Protein AF-A0A0R2KHH9-F1 (afdb_monomer_lite)

Organism: NCBI:txid1122146

Sequence (82 aa):
MLNETSQTERDSSNQIEKTVIKALDTKDRNLIKSLFSKRALKYAADIDEGIDYMFQIYEGQFKKKYLITMPRIWSWMPVRKA

Structure (mmCIF, N/CA/C/O backbone):
data_AF-A0A0R2KHH9-F1
#
_entry.id   AF-A0A0R2KHH9-F1
#
loop_
_atom_site.group_PDB
_atom_site.id
_atom_site.type_symbol
_atom_site.label_atom_id
_atom_site.label_alt_id
_atom_site.label_comp_id
_atom_site.label_asym_id
_atom_site.label_entity_id
_atom_site.label_seq_id
_atom_site.pdbx_PDB_ins_code
_atom_site.Cartn_x
_atom_site.Cartn_y
_atom_site.Cartn_z
_atom_site.occupancy
_atom_site.B_iso_or_equiv
_atom_site.auth_seq_id
_atom_site.auth_comp_id
_atom_site.auth_asym_id
_atom_site.auth_atom_id
_atom_site.pdbx_PDB_model_num
ATOM 1 N N . MET A 1 1 ? 25.853 5.991 27.051 1.00 46.56 1 MET A N 1
ATOM 2 C CA . MET A 1 1 ? 24.686 6.573 26.350 1.00 46.56 1 MET A CA 1
ATOM 3 C C . MET A 1 1 ? 23.987 5.476 25.538 1.00 46.56 1 MET A C 1
ATOM 5 O O . MET A 1 1 ? 24.111 5.450 24.327 1.00 46.56 1 MET A O 1
ATOM 9 N N . LEU A 1 2 ? 23.324 4.512 26.197 1.00 54.69 2 LEU A N 1
ATOM 10 C CA . LEU A 1 2 ? 22.738 3.316 25.541 1.00 54.69 2 LEU A CA 1
ATOM 11 C C . LEU A 1 2 ? 21.202 3.369 25.399 1.00 54.69 2 LEU A C 1
ATOM 13 O O . LEU A 1 2 ? 20.601 2.521 24.745 1.00 54.69 2 LEU A O 1
ATOM 17 N N . ASN A 1 3 ? 20.558 4.357 26.024 1.00 55.72 3 ASN A N 1
ATOM 18 C CA . ASN A 1 3 ? 19.100 4.490 26.027 1.00 55.72 3 ASN A CA 1
ATOM 19 C C . ASN A 1 3 ? 18.574 5.214 24.773 1.00 55.72 3 ASN A C 1
ATOM 21 O O . ASN A 1 3 ? 17.546 4.838 24.224 1.00 55.72 3 ASN A O 1
ATOM 25 N N . GLU A 1 4 ? 19.299 6.222 24.290 1.00 56.69 4 GLU A N 1
ATOM 26 C CA . GLU A 1 4 ? 18.821 7.118 23.228 1.00 56.69 4 GLU A CA 1
ATOM 27 C C . GLU A 1 4 ? 18.748 6.432 21.855 1.00 56.69 4 GLU A C 1
ATOM 29 O O . GLU A 1 4 ? 17.776 6.623 21.124 1.00 56.69 4 GLU A O 1
ATOM 34 N N . THR A 1 5 ? 19.708 5.559 21.531 1.0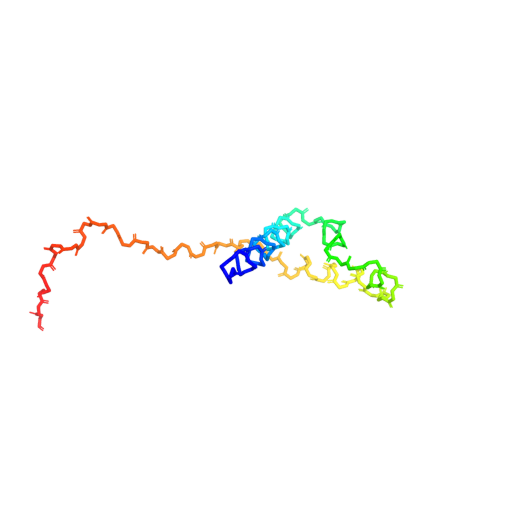0 55.50 5 THR A N 1
ATOM 35 C CA . THR A 1 5 ? 19.705 4.745 20.298 1.00 55.50 5 THR A CA 1
ATOM 36 C C . THR A 1 5 ? 18.557 3.734 20.288 1.00 55.50 5 THR A C 1
ATOM 38 O O . THR A 1 5 ? 17.846 3.583 19.300 1.00 55.50 5 THR A O 1
ATOM 41 N N . SER A 1 6 ? 18.291 3.113 21.438 1.00 58.06 6 SER A N 1
ATOM 42 C CA . SER A 1 6 ? 17.205 2.141 21.593 1.00 58.06 6 SER A CA 1
ATOM 43 C C . SER A 1 6 ? 15.812 2.785 21.536 1.00 58.06 6 SER A C 1
ATOM 45 O O . SER A 1 6 ? 14.824 2.104 21.259 1.00 58.06 6 SER A O 1
ATOM 47 N N . GLN A 1 7 ? 15.687 4.070 21.876 1.00 59.78 7 GLN A N 1
ATOM 48 C CA . GLN A 1 7 ? 14.425 4.811 21.779 1.00 59.78 7 GLN A CA 1
ATOM 49 C C . GLN A 1 7 ? 14.178 5.294 20.344 1.00 59.78 7 GLN A C 1
ATOM 51 O O . GLN A 1 7 ? 13.104 5.057 19.797 1.00 59.78 7 GLN A O 1
ATOM 56 N N . THR A 1 8 ? 15.200 5.842 19.685 1.00 61.69 8 THR A N 1
ATOM 57 C CA . THR A 1 8 ? 15.108 6.324 18.294 1.00 61.69 8 THR A CA 1
ATOM 58 C C . THR A 1 8 ? 14.801 5.217 17.279 1.00 61.69 8 THR A C 1
ATOM 60 O O . THR A 1 8 ? 14.020 5.434 16.350 1.00 61.69 8 THR A O 1
ATOM 63 N N . GLU A 1 9 ? 15.324 4.004 17.471 1.00 62.03 9 GLU A N 1
ATOM 64 C CA . GLU A 1 9 ? 14.978 2.837 16.639 1.00 62.03 9 GLU A CA 1
ATOM 65 C C . GLU A 1 9 ? 13.511 2.402 16.805 1.00 62.03 9 GLU A C 1
ATOM 67 O O . GLU A 1 9 ? 12.835 2.047 15.830 1.00 62.03 9 GLU A O 1
ATOM 72 N N . ARG A 1 10 ? 12.985 2.474 18.036 1.00 63.00 10 ARG A N 1
ATOM 73 C CA . ARG A 1 10 ? 11.579 2.164 18.339 1.00 63.00 10 ARG A CA 1
ATOM 74 C C . ARG A 1 10 ? 10.638 3.206 17.752 1.00 63.00 10 ARG A C 1
ATOM 76 O O . ARG A 1 10 ? 9.613 2.842 17.182 1.00 63.00 10 ARG A O 1
ATOM 83 N N . ASP A 1 11 ? 10.996 4.480 17.840 1.00 70.44 11 ASP A N 1
ATOM 84 C CA . ASP A 1 11 ? 10.191 5.571 17.293 1.00 70.44 11 ASP A CA 1
ATOM 85 C C . ASP A 1 11 ? 10.136 5.524 15.763 1.00 70.44 11 ASP A C 1
ATOM 87 O O . ASP A 1 11 ? 9.063 5.676 15.174 1.00 70.44 11 ASP A O 1
ATOM 91 N N . SER A 1 12 ? 11.262 5.194 15.124 1.00 72.88 12 SER A N 1
ATOM 92 C CA . SER A 1 12 ? 11.338 4.971 13.675 1.00 72.88 12 SER A CA 1
ATOM 93 C C . SER A 1 12 ? 10.459 3.794 13.237 1.00 72.88 12 SER A C 1
ATOM 95 O O . SER A 1 12 ? 9.697 3.900 12.276 1.00 72.88 12 SER A O 1
ATOM 97 N N . SER A 1 13 ? 10.497 2.687 13.984 1.00 77.25 13 SER A N 1
ATOM 98 C CA . SER A 1 13 ? 9.670 1.503 13.712 1.00 77.25 13 SER A CA 1
ATOM 99 C C . SER A 1 13 ? 8.174 1.795 13.883 1.00 77.25 13 SER A C 1
ATOM 101 O O . SER A 1 13 ? 7.368 1.442 13.022 1.00 77.25 13 SER A O 1
ATOM 103 N N . ASN A 1 14 ? 7.803 2.528 14.939 1.00 82.25 14 ASN A N 1
ATOM 104 C CA . ASN A 1 14 ? 6.428 2.972 15.180 1.00 82.25 14 ASN A CA 1
ATOM 105 C C . ASN A 1 14 ? 5.908 3.890 14.059 1.00 82.25 14 ASN A C 1
ATOM 107 O O . ASN A 1 14 ? 4.718 3.874 13.734 1.00 82.25 14 ASN A O 1
ATOM 111 N N . GLN A 1 15 ? 6.773 4.725 13.478 1.00 84.00 15 GLN A N 1
ATOM 112 C CA . GLN A 1 15 ? 6.403 5.600 12.368 1.00 84.00 15 GLN A CA 1
ATOM 113 C C . GLN A 1 15 ? 6.154 4.809 11.080 1.00 84.00 15 GLN A C 1
ATOM 115 O O . GLN A 1 15 ? 5.181 5.091 10.374 1.00 84.00 15 GLN A O 1
ATOM 120 N N . ILE A 1 16 ? 6.983 3.802 10.796 1.00 85.44 16 ILE A N 1
ATOM 121 C CA . ILE A 1 16 ? 6.794 2.903 9.651 1.00 85.44 16 ILE A CA 1
ATOM 122 C C . ILE A 1 16 ? 5.473 2.142 9.795 1.00 85.44 16 ILE A C 1
ATOM 124 O O . ILE A 1 16 ? 4.670 2.165 8.868 1.00 85.44 16 ILE A O 1
ATOM 128 N N . GLU A 1 17 ? 5.189 1.565 10.967 1.00 85.50 17 GLU A N 1
ATOM 129 C CA . GLU A 1 17 ? 3.935 0.843 11.234 1.00 85.50 17 GLU A CA 1
ATOM 130 C C . GLU A 1 17 ? 2.702 1.719 10.964 1.00 85.50 17 GLU A C 1
ATOM 132 O O . GLU A 1 17 ? 1.808 1.334 10.210 1.00 85.50 17 GLU A O 1
ATOM 137 N N . LYS A 1 18 ? 2.674 2.944 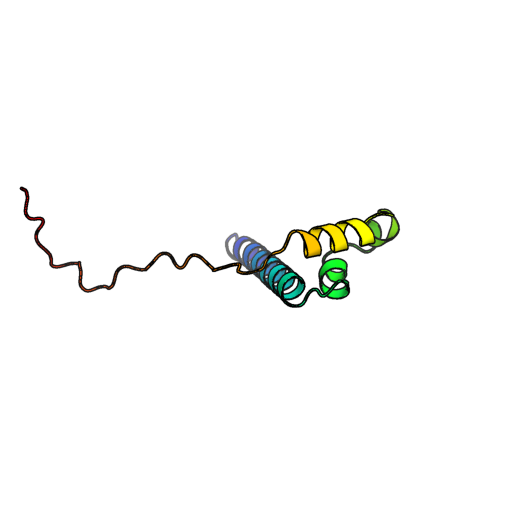11.509 1.00 87.00 18 LYS A N 1
ATOM 138 C CA . LYS A 1 18 ? 1.576 3.898 11.271 1.00 87.00 18 LYS A CA 1
ATOM 139 C C . LYS A 1 18 ? 1.414 4.241 9.793 1.00 87.00 18 LYS A C 1
ATOM 141 O O . LYS A 1 18 ? 0.291 4.404 9.322 1.00 87.00 18 LYS A O 1
ATOM 146 N N . THR A 1 19 ? 2.528 4.375 9.080 1.00 87.81 19 THR A N 1
ATOM 147 C CA . THR A 1 19 ? 2.540 4.699 7.651 1.00 87.81 19 THR A CA 1
ATOM 148 C C . THR A 1 19 ? 1.983 3.533 6.836 1.00 87.81 19 THR A C 1
ATOM 150 O O . THR A 1 19 ? 1.117 3.757 5.998 1.00 87.81 19 THR A O 1
ATOM 153 N N . VAL A 1 20 ? 2.378 2.292 7.142 1.00 88.94 20 VAL A N 1
ATOM 154 C CA . VAL A 1 20 ? 1.837 1.076 6.509 1.00 88.94 20 VAL A CA 1
ATOM 155 C C . VAL A 1 20 ? 0.333 0.953 6.748 1.00 88.94 20 VAL A C 1
ATOM 157 O O . VAL A 1 20 ? -0.413 0.811 5.785 1.00 88.94 20 VAL A O 1
ATOM 160 N N . ILE A 1 21 ? -0.126 1.061 8.002 1.00 88.38 21 ILE A N 1
ATOM 161 C CA . ILE A 1 21 ? -1.558 0.959 8.340 1.00 88.38 21 ILE A CA 1
ATOM 162 C C . ILE A 1 21 ? -2.360 2.011 7.573 1.00 88.38 21 ILE A C 1
ATOM 164 O O . ILE A 1 21 ? -3.350 1.682 6.925 1.00 88.38 21 ILE A O 1
ATOM 168 N N . LYS A 1 22 ? -1.894 3.267 7.579 1.00 88.50 22 LYS A N 1
ATOM 169 C CA . LYS A 1 22 ? -2.546 4.349 6.838 1.00 88.50 22 LYS A CA 1
ATOM 170 C C . LYS A 1 22 ? -2.630 4.034 5.344 1.00 88.50 22 LYS A C 1
ATOM 172 O O . LYS A 1 22 ? -3.682 4.237 4.753 1.00 88.50 22 LYS A O 1
ATOM 177 N N . ALA A 1 23 ? -1.548 3.534 4.750 1.00 90.00 23 ALA A N 1
ATOM 178 C CA . ALA A 1 23 ? -1.511 3.195 3.332 1.00 90.00 23 ALA A CA 1
ATOM 179 C C . ALA A 1 23 ? -2.481 2.066 2.968 1.00 90.00 23 ALA A C 1
ATOM 181 O O . ALA A 1 23 ? -3.093 2.112 1.905 1.00 90.00 23 ALA A O 1
ATOM 182 N N . LEU A 1 24 ? -2.614 1.062 3.839 1.00 89.31 24 LEU A N 1
ATOM 183 C CA . LEU A 1 24 ? -3.542 -0.052 3.664 1.00 89.31 24 LEU A CA 1
ATOM 184 C C . LEU A 1 24 ? -4.998 0.413 3.780 1.00 89.31 24 LEU A C 1
ATOM 186 O O . LEU A 1 24 ? -5.813 0.075 2.925 1.00 89.31 24 LEU A O 1
ATOM 190 N N . ASP A 1 25 ? -5.308 1.248 4.776 1.00 87.44 25 ASP A N 1
ATOM 191 C CA . ASP A 1 25 ? -6.654 1.796 4.983 1.00 87.44 25 ASP A CA 1
ATOM 192 C C . ASP A 1 25 ? -7.099 2.702 3.825 1.00 87.44 25 ASP A C 1
ATOM 194 O O . ASP A 1 25 ? -8.260 2.664 3.416 1.00 87.44 25 ASP A O 1
ATOM 198 N N . THR A 1 26 ? -6.186 3.501 3.263 1.00 88.88 26 THR A N 1
ATOM 199 C CA . THR A 1 26 ? -6.484 4.392 2.129 1.00 88.88 26 THR A CA 1
ATOM 200 C C . THR A 1 26 ? -6.221 3.761 0.762 1.00 88.88 26 THR A C 1
ATOM 202 O O . THR A 1 26 ? -6.448 4.422 -0.249 1.00 88.88 26 THR A O 1
ATOM 205 N N . LYS A 1 27 ? -5.718 2.519 0.715 1.00 88.00 27 LYS A N 1
ATOM 206 C CA . LYS A 1 27 ? -5.231 1.841 -0.502 1.00 88.00 27 LYS A CA 1
ATOM 207 C C . LYS A 1 27 ? -4.265 2.711 -1.327 1.00 88.00 27 LYS A C 1
ATOM 209 O O . LYS A 1 27 ? -4.335 2.769 -2.554 1.00 88.00 27 LYS A O 1
ATOM 214 N N . ASP A 1 28 ? -3.362 3.420 -0.645 1.00 90.88 28 ASP A N 1
ATOM 215 C CA . ASP A 1 28 ? -2.403 4.340 -1.268 1.00 90.88 28 ASP A CA 1
ATOM 216 C C . ASP A 1 28 ? -1.110 3.611 -1.663 1.00 90.88 28 ASP A C 1
ATOM 218 O O . ASP A 1 28 ? -0.199 3.387 -0.856 1.00 90.88 28 ASP A O 1
ATOM 222 N N . ARG A 1 29 ? -1.022 3.260 -2.949 1.00 90.88 29 ARG A N 1
ATOM 223 C CA . ARG A 1 29 ? 0.144 2.600 -3.554 1.00 90.88 29 ARG A CA 1
ATOM 224 C C . ARG A 1 29 ? 1.428 3.418 -3.402 1.00 90.88 29 ARG A C 1
ATOM 226 O O . ARG A 1 29 ? 2.493 2.849 -3.164 1.00 90.88 29 ARG A O 1
ATOM 233 N N . ASN A 1 30 ? 1.356 4.739 -3.555 1.00 90.75 30 ASN A N 1
ATOM 234 C CA . ASN A 1 30 ? 2.542 5.595 -3.527 1.00 90.75 30 ASN A CA 1
ATOM 235 C C . ASN A 1 30 ? 3.125 5.670 -2.117 1.00 90.75 30 ASN A C 1
ATOM 237 O O . ASN A 1 30 ? 4.347 5.659 -1.949 1.00 90.75 30 ASN A O 1
ATOM 241 N N . LEU A 1 31 ? 2.256 5.681 -1.107 1.00 91.38 31 LEU A N 1
ATOM 242 C CA . LEU A 1 31 ? 2.662 5.683 0.292 1.00 91.38 31 LEU A CA 1
ATOM 243 C C . LEU A 1 31 ? 3.361 4.368 0.676 1.00 91.38 31 LEU A C 1
ATOM 245 O O . LEU A 1 31 ? 4.415 4.417 1.306 1.00 91.38 31 LEU A O 1
ATOM 249 N N . ILE A 1 32 ? 2.878 3.213 0.200 1.00 91.50 32 ILE A N 1
ATOM 250 C CA . ILE A 1 32 ? 3.598 1.932 0.343 1.00 91.50 32 ILE A CA 1
ATOM 251 C C . ILE A 1 32 ? 4.950 1.966 -0.379 1.00 91.50 32 ILE A C 1
ATOM 253 O O . ILE A 1 32 ? 5.971 1.621 0.214 1.00 91.50 32 ILE A O 1
ATOM 257 N N . LYS A 1 33 ? 4.994 2.433 -1.634 1.00 91.19 33 LYS A N 1
ATOM 258 C CA . LYS A 1 33 ? 6.249 2.538 -2.398 1.00 91.19 33 LYS A CA 1
ATOM 259 C C . LYS A 1 33 ? 7.290 3.416 -1.704 1.00 91.19 33 LYS A C 1
ATOM 261 O O . LYS A 1 33 ? 8.476 3.109 -1.773 1.00 91.19 33 LYS A O 1
ATOM 266 N N . SER A 1 34 ? 6.858 4.470 -1.008 1.00 91.31 34 SER A N 1
ATOM 267 C CA . SER A 1 34 ? 7.752 5.382 -0.282 1.00 91.31 34 SER A CA 1
ATOM 268 C C . SER A 1 34 ? 8.534 4.722 0.862 1.00 91.31 34 SER A C 1
ATOM 270 O O . SER A 1 34 ? 9.580 5.236 1.254 1.00 91.31 34 SER A O 1
ATOM 272 N N . LEU A 1 35 ? 8.064 3.574 1.365 1.00 90.12 35 LEU A N 1
ATOM 273 C CA . LEU A 1 35 ? 8.738 2.803 2.413 1.00 90.12 35 LEU A CA 1
ATOM 274 C C . LEU A 1 35 ? 9.907 1.970 1.875 1.00 90.12 35 LEU A C 1
ATOM 276 O O . LEU A 1 35 ? 10.778 1.552 2.638 1.00 90.12 35 LEU A O 1
ATOM 280 N N . PHE A 1 36 ? 9.944 1.726 0.565 1.00 90.12 36 PHE A N 1
ATOM 281 C CA . PHE A 1 36 ? 10.997 0.948 -0.068 1.00 90.12 36 PHE A CA 1
ATOM 282 C C . PHE A 1 36 ? 12.176 1.824 -0.488 1.00 90.12 36 PHE A C 1
ATOM 284 O O . PHE A 1 36 ? 12.045 2.980 -0.891 1.00 90.12 36 PHE A O 1
ATOM 291 N N . SER A 1 37 ? 13.372 1.233 -0.464 1.00 91.50 37 SER A N 1
ATOM 292 C CA . SER A 1 37 ? 14.551 1.891 -1.022 1.00 91.50 37 SER A CA 1
ATOM 293 C C . SER A 1 37 ? 14.415 2.080 -2.539 1.00 91.50 37 SER A C 1
ATOM 295 O O . SER A 1 37 ? 13.831 1.2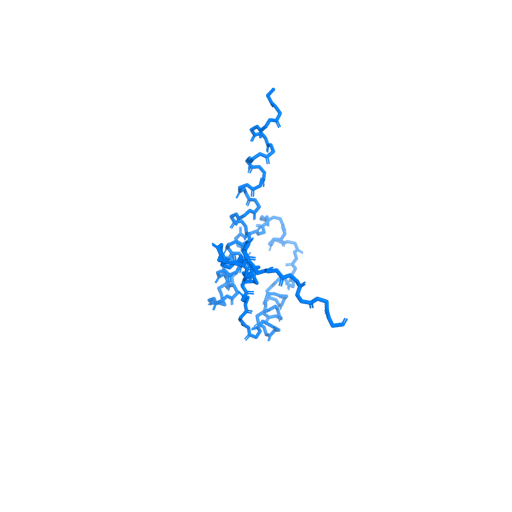52 -3.240 1.00 91.50 37 SER A O 1
ATOM 297 N N . LYS A 1 38 ? 15.064 3.116 -3.087 1.00 91.75 38 LYS A N 1
ATOM 298 C CA . LYS A 1 38 ? 15.116 3.358 -4.544 1.00 91.75 38 LYS A CA 1
ATOM 299 C C . LYS A 1 38 ? 15.631 2.151 -5.337 1.00 91.75 38 LYS A C 1
ATOM 301 O O . LYS A 1 38 ? 15.245 1.965 -6.483 1.00 91.75 38 LYS A O 1
ATOM 306 N N . ARG A 1 39 ? 16.520 1.342 -4.744 1.00 92.38 39 ARG A N 1
ATOM 307 C CA . ARG A 1 39 ? 17.032 0.114 -5.372 1.00 92.38 39 ARG A CA 1
ATOM 308 C C . ARG A 1 39 ? 15.955 -0.961 -5.443 1.00 92.38 39 ARG A C 1
ATOM 310 O O . ARG A 1 39 ? 15.800 -1.553 -6.501 1.00 92.38 39 ARG A O 1
ATOM 317 N N . ALA A 1 40 ? 15.203 -1.171 -4.363 1.00 89.31 40 ALA A N 1
ATOM 318 C CA . ALA A 1 40 ? 14.090 -2.117 -4.359 1.00 89.31 40 ALA A CA 1
ATOM 319 C C . ALA A 1 40 ? 13.061 -1.744 -5.437 1.00 89.31 40 ALA A C 1
ATOM 321 O O . ALA A 1 40 ? 12.758 -2.572 -6.286 1.00 89.31 40 ALA A O 1
ATOM 322 N N . LEU A 1 41 ? 12.662 -0.467 -5.494 1.00 90.06 41 LEU A N 1
ATOM 323 C CA . LEU A 1 41 ? 11.751 0.053 -6.524 1.00 90.06 41 LEU A CA 1
ATOM 324 C C . LEU A 1 41 ? 12.281 -0.088 -7.960 1.00 90.06 41 LEU A C 1
ATOM 326 O O . LEU A 1 41 ? 11.494 -0.120 -8.897 1.00 90.06 41 LEU A O 1
ATOM 330 N N . LYS A 1 42 ? 13.605 -0.125 -8.146 1.00 89.88 42 LYS A N 1
ATOM 331 C CA . LYS A 1 42 ? 14.236 -0.239 -9.467 1.00 89.88 42 LYS A CA 1
ATOM 332 C C . LYS A 1 42 ? 14.370 -1.688 -9.940 1.00 89.88 42 LYS A C 1
ATOM 334 O O . LYS A 1 42 ? 14.301 -1.926 -11.140 1.00 89.88 42 LYS A O 1
ATOM 339 N N . TYR A 1 43 ? 14.658 -2.618 -9.030 1.00 91.69 43 TYR A N 1
ATOM 340 C CA . TYR A 1 43 ? 15.046 -3.988 -9.389 1.00 91.69 43 TYR A CA 1
ATOM 341 C C . TYR A 1 43 ? 13.929 -5.014 -9.248 1.00 91.69 43 TYR A C 1
ATOM 343 O O . TYR A 1 43 ? 14.001 -6.051 -9.898 1.00 91.69 43 TYR A O 1
ATOM 351 N N . ALA A 1 44 ? 12.920 -4.752 -8.424 1.00 89.31 44 ALA A N 1
ATOM 352 C CA . ALA A 1 44 ? 11.790 -5.656 -8.313 1.00 89.31 44 ALA A CA 1
ATOM 353 C C . ALA A 1 44 ? 10.708 -5.237 -9.316 1.00 89.31 44 ALA A C 1
ATOM 355 O O . ALA A 1 44 ? 10.069 -4.193 -9.181 1.00 89.31 44 ALA A O 1
ATOM 356 N N . ALA A 1 45 ? 10.578 -6.045 -10.367 1.00 86.44 45 ALA A N 1
ATOM 357 C CA . ALA A 1 45 ? 9.686 -5.805 -11.499 1.00 86.44 45 ALA A CA 1
ATOM 358 C C . ALA A 1 45 ? 8.200 -5.990 -11.144 1.00 86.44 45 ALA A C 1
ATOM 360 O O . ALA A 1 45 ? 7.328 -5.447 -11.812 1.00 86.44 45 ALA A O 1
ATOM 361 N N . ASP A 1 46 ? 7.931 -6.733 -10.076 1.00 90.69 46 ASP A N 1
ATOM 362 C CA . ASP A 1 46 ? 6.628 -7.200 -9.608 1.00 90.69 46 ASP A CA 1
ATOM 363 C C . ASP A 1 46 ? 6.133 -6.458 -8.355 1.00 90.69 46 ASP A C 1
ATOM 365 O O . ASP A 1 46 ? 5.094 -6.805 -7.798 1.00 90.69 46 ASP A O 1
ATOM 369 N N . ILE A 1 47 ? 6.824 -5.395 -7.912 1.00 90.12 47 ILE A N 1
ATOM 370 C CA . ILE A 1 47 ? 6.399 -4.601 -6.741 1.00 90.12 47 ILE A CA 1
ATOM 371 C C . ILE A 1 47 ? 4.970 -4.092 -6.902 1.00 90.12 47 ILE A C 1
ATOM 373 O O . ILE A 1 47 ? 4.206 -4.068 -5.942 1.00 90.12 47 ILE A O 1
ATOM 377 N N . ASP A 1 48 ? 4.614 -3.657 -8.106 1.00 90.38 48 ASP A N 1
ATOM 378 C CA . ASP A 1 48 ? 3.288 -3.120 -8.375 1.00 90.38 48 ASP A CA 1
ATOM 379 C C . ASP A 1 48 ? 2.184 -4.167 -8.216 1.00 90.38 48 ASP A C 1
ATOM 381 O O . ASP A 1 48 ? 1.154 -3.871 -7.613 1.00 90.38 48 ASP A O 1
ATOM 385 N N . GLU A 1 49 ? 2.431 -5.385 -8.689 1.00 92.25 49 GLU A N 1
ATOM 386 C CA . GLU A 1 49 ? 1.516 -6.517 -8.555 1.00 92.25 49 GLU A CA 1
ATOM 387 C C . GLU A 1 49 ? 1.433 -6.997 -7.101 1.00 92.25 49 GLU A C 1
ATOM 389 O O . GLU A 1 49 ? 0.342 -7.220 -6.579 1.00 92.25 49 GLU A O 1
ATOM 394 N N . GLY A 1 50 ? 2.570 -7.065 -6.401 1.00 91.31 50 GLY A N 1
ATOM 395 C CA . GLY A 1 50 ? 2.615 -7.424 -4.985 1.00 91.31 50 GLY A CA 1
ATOM 396 C C . GLY A 1 50 ? 1.854 -6.442 -4.088 1.00 91.31 50 GLY A C 1
ATOM 397 O O . GLY A 1 50 ? 1.184 -6.861 -3.142 1.00 91.31 50 GLY A O 1
ATOM 398 N N . ILE A 1 51 ? 1.903 -5.138 -4.392 1.00 92.19 51 ILE A N 1
ATOM 399 C CA . ILE A 1 51 ? 1.118 -4.124 -3.670 1.00 92.19 51 ILE A CA 1
ATOM 400 C C . ILE A 1 51 ? -0.381 -4.305 -3.935 1.00 92.19 51 ILE A C 1
ATOM 402 O O . ILE A 1 51 ? -1.180 -4.222 -3.002 1.00 92.19 51 ILE A O 1
ATOM 406 N N . ASP A 1 52 ? -0.771 -4.584 -5.179 1.00 91.31 52 ASP A N 1
ATOM 407 C CA . ASP A 1 52 ? -2.175 -4.826 -5.517 1.00 91.31 52 ASP A CA 1
ATOM 408 C C . ASP A 1 52 ? -2.718 -6.079 -4.838 1.00 91.31 52 ASP A C 1
ATOM 410 O O . ASP A 1 52 ? -3.803 -6.039 -4.253 1.00 91.31 52 ASP A O 1
ATOM 414 N N . TYR A 1 53 ? -1.937 -7.160 -4.829 1.00 91.50 53 TYR A N 1
ATOM 415 C CA . TYR A 1 53 ? -2.261 -8.371 -4.084 1.00 91.50 53 TYR A CA 1
ATOM 416 C C . TYR A 1 53 ? -2.460 -8.071 -2.593 1.00 91.50 53 TYR A C 1
ATOM 418 O O . TYR A 1 53 ? -3.463 -8.470 -2.002 1.00 91.50 53 TYR A O 1
ATOM 426 N N . MET A 1 54 ? -1.559 -7.287 -1.993 1.00 90.06 54 MET A N 1
ATOM 427 C CA . MET A 1 54 ? -1.666 -6.874 -0.594 1.00 90.06 54 MET A CA 1
ATOM 428 C C . MET A 1 54 ? -2.956 -6.083 -0.309 1.00 90.06 54 MET A C 1
ATOM 430 O O . MET A 1 54 ? -3.584 -6.291 0.727 1.00 90.06 54 MET A O 1
ATOM 434 N N . PHE A 1 55 ? -3.393 -5.204 -1.217 1.00 89.81 55 PHE A N 1
ATOM 435 C CA . PHE A 1 55 ? -4.656 -4.473 -1.058 1.00 89.81 55 PHE A CA 1
ATOM 436 C C . PHE A 1 55 ? -5.901 -5.338 -1.260 1.00 89.81 55 PHE A C 1
ATOM 438 O O . PHE A 1 55 ? -6.950 -5.016 -0.700 1.00 89.81 55 PHE A O 1
ATOM 445 N N . GLN A 1 56 ? -5.812 -6.402 -2.058 1.00 87.69 56 GLN A N 1
ATOM 446 C CA . GLN A 1 56 ? -6.914 -7.342 -2.267 1.00 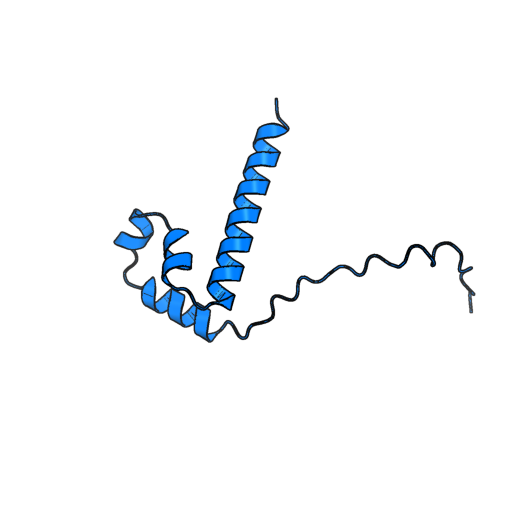87.69 56 GLN A CA 1
ATOM 447 C C . GLN A 1 56 ? -7.156 -8.216 -1.035 1.00 87.69 56 GLN A C 1
ATOM 449 O O . GLN A 1 56 ? -8.306 -8.428 -0.666 1.00 87.69 56 GLN A O 1
ATOM 454 N N . ILE A 1 57 ? -6.088 -8.679 -0.377 1.00 88.12 57 ILE A N 1
ATOM 455 C CA . ILE A 1 57 ? -6.190 -9.490 0.849 1.00 88.12 57 ILE A CA 1
ATOM 456 C C . ILE A 1 57 ? -6.499 -8.652 2.099 1.00 88.12 57 ILE A C 1
ATOM 458 O O . ILE A 1 57 ? -6.870 -9.195 3.138 1.00 88.12 57 ILE A O 1
ATOM 462 N N . TYR A 1 58 ? -6.316 -7.329 2.032 1.00 83.75 58 TYR A N 1
ATOM 463 C CA . TYR A 1 58 ? -6.598 -6.434 3.149 1.00 83.75 58 TYR A CA 1
ATOM 464 C C . TYR A 1 58 ? -8.095 -6.101 3.215 1.00 83.75 58 TYR A C 1
ATOM 466 O O . TYR A 1 58 ? -8.578 -5.153 2.596 1.00 83.75 58 TYR A O 1
ATOM 474 N N . GLU A 1 59 ? -8.834 -6.871 4.013 1.00 78.12 59 GLU A N 1
ATOM 475 C CA . GLU A 1 59 ? -10.282 -6.701 4.233 1.00 78.12 59 GLU A CA 1
ATOM 476 C C . GLU A 1 59 ? -10.632 -5.582 5.237 1.00 78.12 59 GLU A C 1
ATOM 478 O O . GLU A 1 59 ? -11.803 -5.282 5.478 1.00 78.12 59 GLU A O 1
ATOM 483 N N . GLY A 1 60 ? -9.616 -4.914 5.793 1.00 71.81 60 GLY A N 1
ATOM 484 C CA . GLY A 1 60 ? -9.778 -3.833 6.758 1.00 71.81 60 GLY A CA 1
ATOM 485 C C . GLY A 1 60 ? -10.149 -4.307 8.166 1.00 71.81 60 GLY A C 1
ATOM 486 O O . GLY A 1 60 ? -10.610 -5.420 8.397 1.00 71.81 60 GLY A O 1
ATOM 487 N N . GLN A 1 61 ? -9.957 -3.395 9.123 1.00 59.09 61 GLN A N 1
ATOM 488 C CA . GLN A 1 61 ? -10.026 -3.580 10.579 1.00 59.09 61 GLN A CA 1
ATOM 489 C C . GLN A 1 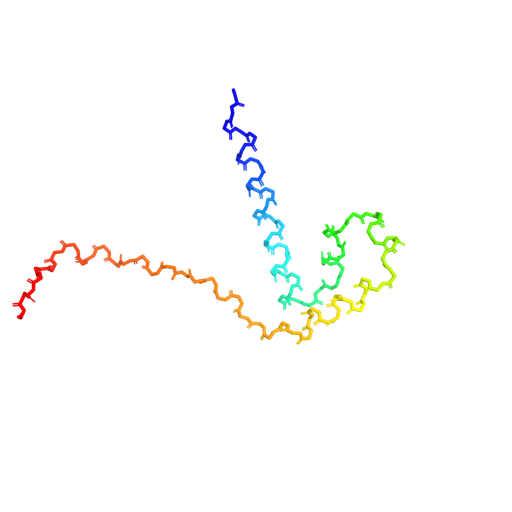61 ? -8.746 -4.142 11.210 1.00 59.09 61 GLN A C 1
ATOM 491 O O . GLN A 1 61 ? -8.779 -5.142 11.930 1.00 59.09 61 GLN A O 1
ATOM 496 N N . PHE A 1 62 ? -7.633 -3.406 11.100 1.00 56.44 62 PHE A N 1
ATOM 497 C CA . PHE A 1 62 ? -6.597 -3.462 12.137 1.00 56.44 62 PHE A CA 1
ATOM 498 C C . PHE A 1 62 ? -7.170 -2.874 13.441 1.00 56.44 62 PHE A C 1
ATOM 500 O O . PHE A 1 62 ? -6.861 -1.759 13.862 1.00 56.44 62 PHE A O 1
ATOM 507 N N . LYS A 1 63 ? -8.088 -3.604 14.088 1.00 54.88 63 LYS A N 1
ATOM 508 C CA . LYS A 1 63 ? -8.530 -3.291 15.443 1.00 54.88 63 LYS A CA 1
ATOM 509 C C . LYS A 1 63 ? -7.323 -3.521 16.321 1.00 54.88 63 LYS A C 1
ATOM 511 O O . LYS A 1 63 ? -7.006 -4.659 16.662 1.00 54.88 63 LYS A O 1
ATOM 516 N N . LYS A 1 64 ? -6.651 -2.427 16.687 1.00 49.50 64 LYS A N 1
ATOM 517 C CA . LYS A 1 64 ? -5.702 -2.419 17.793 1.00 49.50 64 LYS A CA 1
ATOM 518 C C . LYS A 1 64 ? -6.408 -3.145 18.929 1.00 49.50 64 LYS A C 1
ATOM 520 O O . LYS A 1 64 ? -7.430 -2.666 19.423 1.00 49.50 64 LYS A O 1
ATOM 525 N N . LYS A 1 65 ? -5.943 -4.349 19.269 1.00 48.56 65 LYS A N 1
ATOM 526 C CA . LYS A 1 65 ? -6.468 -5.073 20.418 1.00 48.56 65 LYS A CA 1
ATOM 527 C C . LYS A 1 65 ? -6.021 -4.251 21.610 1.00 48.56 65 LYS A C 1
ATOM 529 O O . LYS A 1 65 ? -4.916 -4.423 22.113 1.00 48.56 65 LYS A O 1
ATOM 534 N N . TYR A 1 66 ? -6.849 -3.288 22.003 1.00 48.59 66 TYR A N 1
ATOM 535 C CA . TYR A 1 66 ? -6.764 -2.702 23.317 1.00 48.59 66 TYR A CA 1
ATOM 536 C C . TYR A 1 66 ? -6.894 -3.902 24.244 1.00 48.59 66 TYR A C 1
ATOM 538 O O . TYR A 1 66 ? -7.966 -4.500 24.358 1.00 48.59 66 TYR A O 1
ATOM 546 N N . LEU A 1 67 ? -5.766 -4.332 24.817 1.00 46.38 67 LEU A N 1
ATOM 547 C CA . LEU A 1 67 ? -5.796 -5.054 26.071 1.00 46.38 67 LEU A CA 1
ATOM 548 C C . LEU A 1 67 ? -6.680 -4.184 26.944 1.00 46.38 67 LEU A C 1
ATOM 550 O O . LEU A 1 67 ? -6.323 -3.046 27.241 1.00 46.38 67 LEU A O 1
ATOM 554 N N . ILE A 1 68 ? -7.888 -4.674 27.189 1.00 50.88 68 ILE A N 1
ATOM 555 C CA . ILE A 1 68 ? -8.856 -4.087 28.093 1.00 50.88 68 ILE A CA 1
ATOM 556 C C . ILE A 1 68 ? -8.068 -3.916 29.385 1.00 50.88 68 ILE A C 1
ATOM 558 O O . ILE A 1 68 ? -7.804 -4.888 30.091 1.00 50.88 68 ILE A O 1
ATOM 562 N N . THR A 1 69 ? -7.567 -2.710 29.636 1.00 53.59 69 THR A N 1
ATOM 563 C CA . THR A 1 69 ? -7.019 -2.377 30.934 1.00 53.59 69 THR A CA 1
ATOM 564 C C . THR A 1 69 ? -8.224 -2.505 31.840 1.00 53.59 69 THR A C 1
ATOM 566 O O . THR A 1 69 ? -9.202 -1.767 31.701 1.00 53.59 69 THR A O 1
ATOM 569 N N . MET A 1 70 ? -8.224 -3.563 32.655 1.00 52.78 70 MET A N 1
ATOM 570 C CA . MET A 1 70 ? -9.307 -3.821 33.591 1.00 52.78 70 MET A CA 1
ATOM 571 C C . MET A 1 70 ? -9.607 -2.502 34.307 1.00 52.78 70 MET A C 1
ATOM 573 O O . MET A 1 70 ? -8.664 -1.838 34.759 1.00 52.78 70 MET A O 1
ATOM 577 N N . PRO A 1 71 ? -10.881 -2.083 34.399 1.00 52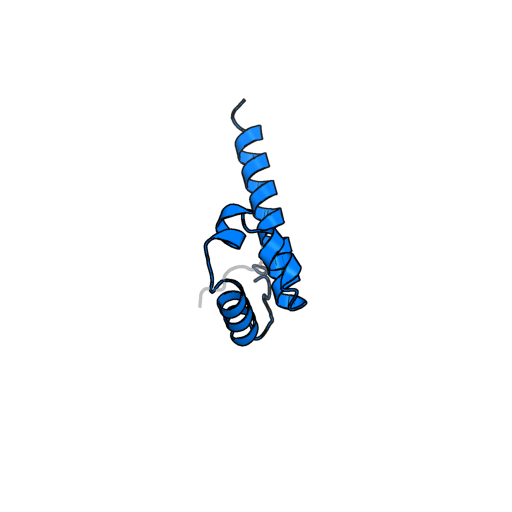.72 71 PRO A N 1
ATOM 578 C CA . PRO A 1 71 ? -11.224 -0.929 35.203 1.00 52.72 71 PRO A CA 1
ATOM 579 C C . PRO A 1 71 ? -10.600 -1.130 36.582 1.00 52.72 71 PRO A C 1
ATOM 581 O O . PRO A 1 71 ? -10.748 -2.202 37.177 1.00 52.72 71 PRO A O 1
ATOM 584 N N . ARG A 1 72 ? -9.902 -0.105 37.077 1.00 57.62 72 ARG A N 1
ATOM 585 C CA . ARG A 1 72 ? -9.314 0.018 38.426 1.00 57.62 72 ARG A CA 1
ATOM 586 C C . ARG A 1 72 ? -10.415 0.053 39.505 1.00 57.62 72 ARG A C 1
ATOM 588 O O . ARG A 1 72 ? -10.504 0.965 40.310 1.00 57.62 72 ARG A O 1
ATOM 595 N N . ILE A 1 73 ? -11.335 -0.893 39.435 1.00 59.84 73 ILE A N 1
ATOM 596 C CA . ILE A 1 73 ? -12.527 -1.066 40.263 1.00 59.84 73 ILE A CA 1
ATOM 597 C C . ILE A 1 73 ? -12.557 -2.525 40.753 1.00 59.84 73 ILE A C 1
ATOM 599 O O . ILE A 1 73 ? -13.006 -2.799 41.857 1.00 59.84 73 ILE A O 1
ATOM 603 N N . TRP A 1 74 ? -11.945 -3.460 40.013 1.00 53.41 74 TRP A N 1
ATOM 604 C CA . TRP A 1 74 ? -11.868 -4.881 40.375 1.00 53.41 74 TRP A CA 1
ATOM 605 C C . TRP A 1 74 ? -10.776 -5.230 41.408 1.00 53.41 74 TRP A C 1
ATOM 607 O O . TRP A 1 74 ? -10.576 -6.401 41.705 1.00 53.41 74 TRP A O 1
ATOM 617 N N . SER A 1 75 ? -10.103 -4.239 42.011 1.00 57.78 75 SER A N 1
ATOM 618 C CA . SER A 1 75 ? -9.126 -4.465 43.097 1.00 57.78 75 SER A CA 1
ATOM 619 C C . SER A 1 75 ? -9.771 -4.909 44.422 1.00 57.78 75 SER A C 1
ATOM 621 O O . SER A 1 75 ? -9.048 -5.300 45.334 1.00 57.78 75 SER A O 1
ATOM 623 N N . TRP A 1 76 ? -11.101 -4.832 44.550 1.00 56.81 76 TRP A N 1
ATOM 624 C CA . TRP A 1 76 ? -11.822 -5.044 45.814 1.00 56.81 76 TRP A CA 1
ATOM 625 C C . TRP A 1 76 ? -12.825 -6.202 45.797 1.00 56.81 76 TRP A C 1
ATOM 627 O O . TRP A 1 76 ? -13.566 -6.366 46.761 1.00 56.81 76 TRP A O 1
ATOM 637 N N . MET A 1 77 ? -12.885 -7.016 44.738 1.00 47.59 77 MET A N 1
ATOM 638 C CA . MET A 1 77 ? -13.766 -8.188 44.744 1.00 47.59 77 MET A CA 1
ATOM 639 C C . MET A 1 77 ? -13.088 -9.366 45.460 1.00 47.59 77 MET A C 1
ATOM 641 O O . MET A 1 77 ? -12.103 -9.894 44.940 1.00 47.59 77 MET A O 1
ATOM 645 N N . PRO A 1 78 ? -13.589 -9.822 46.626 1.00 57.06 78 PRO A N 1
ATOM 646 C CA . PRO A 1 78 ? -13.104 -11.054 47.224 1.00 57.06 78 PRO A CA 1
ATOM 647 C C . PRO A 1 78 ? -13.519 -12.235 46.341 1.00 57.06 78 PRO A C 1
ATOM 649 O O . PRO A 1 78 ? -14.687 -12.382 45.973 1.00 57.06 78 PRO A O 1
ATOM 652 N N . VAL A 1 79 ? -12.544 -13.079 46.000 1.00 65.50 79 VAL A N 1
ATOM 653 C CA . VAL A 1 79 ? -12.751 -14.338 45.277 1.00 65.50 79 VAL A CA 1
ATOM 654 C C . VAL A 1 79 ? -13.693 -15.209 46.107 1.00 65.50 79 VAL A C 1
ATOM 656 O O . VAL A 1 79 ? -13.283 -15.793 47.111 1.00 65.50 79 VAL A O 1
ATOM 659 N N . ARG A 1 80 ? -14.966 -15.307 45.709 1.00 52.72 80 ARG A N 1
ATOM 660 C CA . ARG A 1 80 ? -15.836 -16.368 46.219 1.00 52.72 80 ARG A CA 1
ATOM 661 C C . ARG A 1 80 ? -15.307 -17.685 45.662 1.00 52.72 80 ARG A C 1
ATOM 663 O O . ARG A 1 80 ? -15.531 -17.994 44.497 1.00 52.72 80 ARG A O 1
ATOM 670 N N . LYS A 1 81 ? -14.575 -18.429 46.494 1.00 45.03 81 LYS A N 1
ATOM 671 C CA . LYS A 1 81 ? -14.378 -19.863 46.283 1.00 45.03 81 LYS A CA 1
ATOM 672 C C . LYS A 1 81 ? -15.758 -20.515 46.367 1.00 45.03 81 LYS A C 1
ATOM 674 O O . LYS A 1 81 ? -16.388 -20.449 47.421 1.00 45.03 81 LYS A O 1
ATOM 679 N N . ALA A 1 82 ? -16.225 -21.035 45.238 1.00 49.62 82 ALA A N 1
ATOM 680 C CA . ALA A 1 82 ? -17.204 -22.113 45.215 1.00 49.62 82 ALA A CA 1
ATOM 681 C C . ALA A 1 82 ? -16.461 -23.439 45.407 1.00 49.62 82 ALA A C 1
ATOM 683 O O . ALA A 1 82 ? -15.288 -23.508 44.963 1.00 49.62 82 ALA A O 1
#

Foldseek 3Di:
DPVPVVVVVVVVVVVVVVLVLVCLVVVPLVSVVVVDDPVCVVPDPCSVVVSVVSSVPPPDDPPPPPPPPDPPPVPPDDDPDD

Radius of gyration: 20.69 Å; chains: 1; bounding box: 42×29×59 Å

Secondary structure (DSSP, 8-state):
--HHHHHHHHHHHHHHHHHHHHHHHTT-HHHHHHTS-HHHHHH-TTHHHHHHHHHHH--S-----------TTGGG------

pLDDT: mean 74.9, std 16.97, range [45.03, 92.38]

InterPro domains:
  IPR031344 Protein of unknown function DUF5104 [PF17117] (20-68)